Protein AF-A0A399ZN39-F1 (afdb_monomer)

Sequence (66 aa):
MMTALAVALFIVGLINLFLKDLIWQLTFSGSVIEGLPAERNEQWDLWMNISGVAALLLGLFFWFYM

Foldseek 3Di:
DLLVQLVVLLVLLCCLLPVVVVVLCVVCVDDPPPPDPSPDDPVSNVVSNVSSVVSNVVSVVSVVVD

pLDDT: mean 78.77, std 13.08, range [47.31, 93.19]

Structure (mmCIF, N/CA/C/O backbone):
data_AF-A0A399ZN39-F1
#
_entry.id   AF-A0A399ZN39-F1
#
loop_
_atom_site.group_PDB
_atom_site.id
_atom_site.type_symbol
_atom_site.label_atom_id
_atom_site.label_alt_id
_atom_site.label_comp_id
_atom_site.label_asym_id
_atom_site.label_entity_id
_atom_site.label_seq_id
_atom_site.pdbx_PDB_ins_code
_atom_site.Cartn_x
_atom_site.Cartn_y
_atom_site.Cartn_z
_atom_site.occupancy
_atom_site.B_iso_or_equiv
_atom_site.auth_seq_id
_atom_site.auth_comp_id
_atom_site.auth_asym_id
_atom_site.auth_atom_id
_atom_site.pdbx_PDB_model_num
ATOM 1 N N . MET A 1 1 ? 19.141 6.804 -9.014 1.00 71.56 1 MET A N 1
ATOM 2 C CA . MET A 1 1 ? 18.164 7.655 -8.287 1.00 71.56 1 MET A CA 1
ATOM 3 C C . MET A 1 1 ? 16.736 7.173 -8.491 1.00 71.56 1 MET A C 1
ATOM 5 O O . MET A 1 1 ? 16.093 6.862 -7.500 1.00 71.56 1 MET A O 1
ATOM 9 N N . MET A 1 2 ? 16.265 7.029 -9.735 1.00 75.94 2 MET A N 1
ATOM 10 C CA . MET A 1 2 ? 14.922 6.507 -10.043 1.00 75.94 2 MET A CA 1
ATOM 11 C C . MET A 1 2 ? 14.672 5.105 -9.444 1.00 75.94 2 MET A C 1
ATOM 13 O O . MET A 1 2 ? 13.578 4.829 -8.965 1.00 75.94 2 MET A O 1
ATOM 17 N N . THR A 1 3 ? 15.706 4.254 -9.358 1.00 82.94 3 THR A N 1
ATOM 18 C CA . THR A 1 3 ? 15.625 2.871 -8.826 1.00 82.94 3 THR A CA 1
ATOM 19 C C . THR A 1 3 ? 15.262 2.845 -7.353 1.00 82.94 3 THR A C 1
ATOM 21 O O . THR A 1 3 ? 14.395 2.085 -6.936 1.00 82.94 3 THR A O 1
ATOM 24 N N . ALA A 1 4 ? 15.873 3.737 -6.574 1.00 85.25 4 ALA A N 1
ATOM 25 C CA . ALA A 1 4 ? 15.558 3.895 -5.161 1.00 85.25 4 ALA A CA 1
ATOM 26 C C . ALA A 1 4 ? 14.124 4.412 -4.958 1.00 85.25 4 ALA A C 1
ATOM 28 O O . ALA A 1 4 ? 13.447 3.974 -4.033 1.00 85.25 4 ALA A O 1
ATOM 29 N N . LEU A 1 5 ? 13.643 5.290 -5.847 1.00 86.88 5 LEU A N 1
ATOM 30 C CA . LEU A 1 5 ? 12.274 5.807 -5.808 1.00 86.88 5 LEU A CA 1
ATOM 31 C C . LEU A 1 5 ? 11.242 4.699 -6.079 1.00 86.88 5 LEU A C 1
ATOM 33 O O . LEU A 1 5 ? 10.279 4.567 -5.329 1.00 86.88 5 LEU A O 1
ATOM 37 N N . ALA A 1 6 ? 11.469 3.868 -7.102 1.00 85.25 6 ALA A N 1
ATOM 38 C CA . ALA A 1 6 ? 10.594 2.740 -7.426 1.00 85.25 6 ALA A CA 1
ATOM 39 C C . ALA A 1 6 ? 10.521 1.727 -6.271 1.00 85.25 6 ALA A C 1
ATOM 41 O O . ALA A 1 6 ? 9.434 1.312 -5.874 1.00 85.25 6 ALA A O 1
ATOM 42 N N . VAL A 1 7 ? 11.667 1.390 -5.668 1.00 89.75 7 VAL A N 1
ATOM 43 C CA . VAL A 1 7 ? 11.726 0.496 -4.501 1.00 89.75 7 VAL A CA 1
ATOM 44 C C . VAL A 1 7 ? 11.003 1.100 -3.293 1.00 89.75 7 VAL A C 1
ATOM 46 O O . VAL A 1 7 ? 10.244 0.396 -2.629 1.00 89.75 7 VAL A O 1
ATOM 49 N N . ALA A 1 8 ? 11.173 2.397 -3.023 1.00 90.00 8 ALA A N 1
ATOM 50 C CA . ALA A 1 8 ? 10.461 3.071 -1.938 1.00 90.00 8 ALA A CA 1
ATOM 51 C C . ALA A 1 8 ? 8.936 3.036 -2.143 1.00 90.00 8 ALA A C 1
ATOM 53 O O . ALA A 1 8 ? 8.199 2.733 -1.206 1.00 90.00 8 ALA A O 1
ATOM 54 N N . LEU A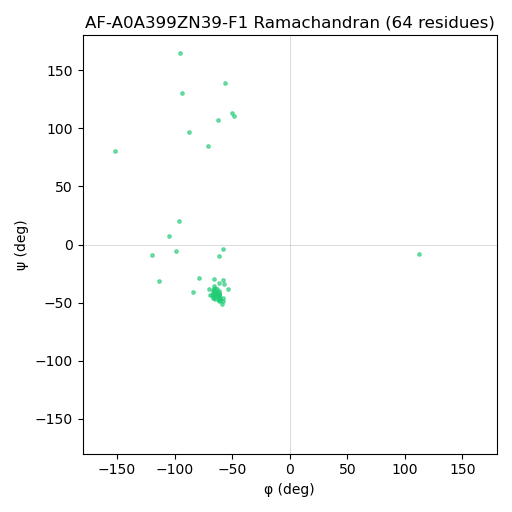 1 9 ? 8.463 3.272 -3.371 1.00 90.38 9 LEU A N 1
ATOM 55 C CA . LEU A 1 9 ? 7.043 3.182 -3.720 1.00 90.38 9 LEU A CA 1
ATOM 56 C C . LEU A 1 9 ? 6.493 1.763 -3.549 1.00 90.38 9 LEU A C 1
ATOM 58 O O . LEU A 1 9 ? 5.386 1.599 -3.036 1.00 90.38 9 LEU A O 1
ATOM 62 N N . PHE A 1 10 ? 7.275 0.737 -3.896 1.00 89.88 10 PHE A N 1
ATOM 63 C CA . PHE A 1 10 ? 6.890 -0.648 -3.634 1.00 89.88 10 PHE A CA 1
ATOM 64 C C . PHE A 1 10 ? 6.745 -0.945 -2.148 1.00 89.88 10 PHE A C 1
ATOM 66 O O . PHE A 1 10 ? 5.746 -1.531 -1.737 1.00 89.88 10 PHE A O 1
ATOM 73 N N . ILE A 1 11 ? 7.703 -0.503 -1.336 1.00 90.88 11 ILE A N 1
ATOM 74 C CA . ILE A 1 11 ? 7.662 -0.696 0.116 1.00 90.88 11 ILE A CA 1
ATOM 75 C C . ILE A 1 11 ? 6.430 -0.005 0.712 1.00 90.88 11 ILE A C 1
ATOM 77 O O . ILE A 1 11 ? 5.684 -0.637 1.455 1.00 90.88 11 ILE A O 1
ATOM 81 N N . VAL A 1 12 ? 6.167 1.253 0.346 1.00 89.56 12 VAL A N 1
ATOM 82 C CA .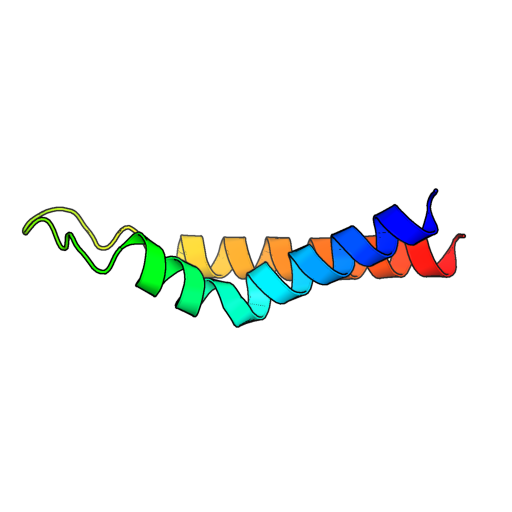 VAL A 1 12 ? 4.984 1.996 0.816 1.00 89.56 12 VAL A CA 1
ATOM 83 C C . VAL A 1 12 ? 3.686 1.312 0.379 1.00 89.56 12 VAL A C 1
ATOM 85 O O . VAL A 1 12 ? 2.770 1.159 1.186 1.00 89.56 12 VAL A O 1
ATOM 88 N N . GLY A 1 13 ? 3.617 0.842 -0.869 1.00 87.88 13 GLY A N 1
ATOM 89 C CA . GLY A 1 13 ? 2.455 0.125 -1.388 1.00 87.88 13 GLY A CA 1
ATOM 90 C C . GLY A 1 13 ? 2.162 -1.168 -0.624 1.00 87.88 13 GLY A C 1
ATOM 91 O O . GLY A 1 13 ? 1.023 -1.412 -0.226 1.00 87.88 13 GLY A O 1
ATOM 92 N N . LEU A 1 14 ? 3.197 -1.966 -0.351 1.00 88.25 14 LEU A N 1
ATOM 93 C CA . LEU A 1 14 ? 3.077 -3.199 0.430 1.00 88.25 14 LEU A CA 1
ATOM 94 C C . LEU A 1 14 ? 2.702 -2.925 1.892 1.00 88.25 14 LEU A C 1
ATOM 96 O O . LEU A 1 14 ? 1.870 -3.641 2.450 1.00 88.25 14 LEU A O 1
ATOM 100 N N . ILE A 1 15 ? 3.263 -1.878 2.504 1.00 88.00 15 ILE A N 1
ATOM 101 C CA . ILE A 1 15 ? 2.913 -1.474 3.871 1.00 88.00 15 ILE A CA 1
ATOM 102 C C . ILE A 1 15 ? 1.429 -1.110 3.959 1.00 88.00 15 ILE A C 1
ATOM 104 O O . ILE A 1 15 ? 0.727 -1.624 4.830 1.00 88.00 15 ILE A O 1
ATOM 108 N N . ASN A 1 16 ? 0.932 -0.290 3.033 1.00 86.19 16 ASN A N 1
ATOM 109 C CA . ASN A 1 16 ? -0.466 0.136 3.037 1.00 86.19 16 ASN A CA 1
ATOM 110 C C . ASN A 1 16 ? -1.447 -1.013 2.777 1.00 86.19 16 ASN A C 1
ATOM 112 O O . ASN A 1 16 ? -2.563 -0.964 3.281 1.00 86.19 16 ASN A O 1
ATOM 116 N N . LEU A 1 17 ? -1.055 -2.048 2.030 1.00 85.81 17 LEU A N 1
ATOM 117 C CA . LEU A 1 17 ? -1.933 -3.187 1.739 1.00 85.81 17 LEU A CA 1
ATOM 118 C C . LEU A 1 17 ? -1.932 -4.252 2.835 1.00 85.81 17 LEU A C 1
ATOM 120 O O . LEU A 1 17 ? -2.990 -4.789 3.154 1.00 85.81 17 LEU A O 1
ATOM 124 N N . PHE A 1 18 ? -0.765 -4.560 3.404 1.00 84.69 18 PHE A N 1
ATOM 125 C CA . PHE A 1 18 ? -0.598 -5.723 4.281 1.00 84.69 18 PHE A CA 1
ATOM 126 C C . PHE A 1 18 ? -0.282 -5.364 5.734 1.00 84.69 18 PHE A C 1
ATOM 128 O O . PHE A 1 18 ? -0.672 -6.096 6.638 1.00 84.69 18 PHE A O 1
ATOM 135 N N . LEU A 1 19 ? 0.421 -4.254 5.982 1.00 82.56 19 LEU A N 1
ATOM 136 C CA . LEU A 1 19 ? 0.818 -3.848 7.335 1.00 82.56 19 LEU A CA 1
ATOM 137 C C . LEU A 1 19 ? -0.106 -2.793 7.951 1.00 82.56 19 LEU A C 1
ATOM 139 O O . LEU A 1 19 ? 0.051 -2.496 9.133 1.00 82.56 19 LEU A O 1
ATOM 143 N N . LYS A 1 20 ? -1.088 -2.261 7.213 1.00 76.62 20 LYS A N 1
ATOM 144 C CA . LYS A 1 20 ? -2.051 -1.274 7.736 1.00 76.62 20 LYS A CA 1
ATOM 145 C C . LYS A 1 20 ? -2.764 -1.746 9.008 1.00 76.62 20 LYS A C 1
ATOM 147 O O . LYS A 1 20 ? -2.937 -0.957 9.931 1.00 76.62 20 LYS A O 1
ATOM 152 N N . ASP A 1 21 ? -3.103 -3.034 9.08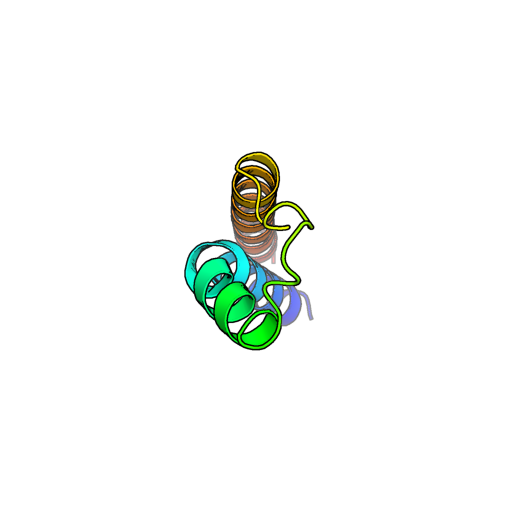3 1.00 74.31 21 ASP A N 1
ATOM 153 C CA . ASP A 1 21 ? -3.791 -3.638 10.226 1.00 74.31 21 ASP A CA 1
ATOM 154 C C . ASP A 1 21 ? -2.886 -3.700 11.455 1.00 74.31 21 ASP A C 1
ATOM 156 O O . ASP A 1 21 ? -3.301 -3.349 12.558 1.00 74.31 21 ASP A O 1
ATOM 160 N N . LEU A 1 22 ? -1.631 -4.101 11.246 1.00 73.88 22 LEU A N 1
ATOM 161 C CA . LEU A 1 22 ? -0.622 -4.182 12.295 1.00 73.88 22 LEU A CA 1
ATOM 162 C C . LEU A 1 22 ? -0.242 -2.787 12.803 1.00 73.88 22 LEU A C 1
ATOM 164 O O . LEU A 1 22 ? -0.157 -2.584 14.008 1.00 73.88 22 LEU A O 1
ATOM 168 N N . ILE A 1 23 ? -0.052 -1.819 11.901 1.00 74.94 23 ILE A N 1
ATOM 169 C CA . ILE A 1 23 ? 0.230 -0.422 12.258 1.00 74.94 23 ILE A CA 1
ATOM 170 C C . ILE A 1 23 ? -0.928 0.140 13.075 1.00 74.94 23 ILE A C 1
ATOM 172 O O . ILE A 1 23 ? -0.699 0.699 14.141 1.00 74.94 23 ILE A O 1
ATOM 176 N N . TRP A 1 24 ? -2.167 -0.079 12.631 1.00 73.00 24 TRP A N 1
ATOM 177 C CA . TRP A 1 24 ? -3.345 0.359 13.367 1.00 73.00 24 TRP A CA 1
ATOM 178 C C . TRP A 1 24 ? -3.395 -0.235 14.777 1.00 73.00 24 TRP A C 1
ATOM 180 O O . TRP A 1 24 ? -3.569 0.486 15.757 1.00 73.00 24 TRP A O 1
ATOM 190 N N . GLN A 1 25 ? -3.192 -1.548 14.899 1.00 72.31 25 GLN A N 1
ATOM 191 C CA . GLN A 1 25 ? -3.178 -2.219 16.196 1.00 72.31 25 GLN A CA 1
ATOM 192 C C . GLN A 1 25 ? -2.060 -1.698 17.101 1.00 72.31 25 GLN A C 1
ATOM 194 O O . GLN A 1 25 ? -2.311 -1.442 18.272 1.00 72.31 25 GLN A O 1
ATOM 199 N N . LEU A 1 26 ? -0.850 -1.491 16.579 1.00 71.56 26 LEU A N 1
ATOM 200 C CA . LEU A 1 26 ? 0.275 -0.965 17.355 1.00 71.56 26 LEU A CA 1
ATOM 201 C C . LEU A 1 26 ? 0.029 0.478 17.815 1.00 71.56 26 LEU A C 1
ATOM 203 O O . LEU A 1 26 ? 0.278 0.789 18.978 1.00 71.56 26 LEU A O 1
ATOM 207 N N . THR A 1 27 ? -0.493 1.340 16.937 1.00 71.00 27 THR A N 1
ATOM 208 C CA . THR A 1 27 ? -0.748 2.759 17.229 1.00 71.00 27 THR A CA 1
ATOM 209 C C . THR A 1 27 ? -1.902 2.956 18.211 1.00 71.00 27 THR A C 1
ATOM 211 O O . THR A 1 27 ? -1.807 3.809 19.089 1.00 71.00 27 THR A O 1
ATOM 214 N N . PHE A 1 28 ? -2.964 2.154 18.109 1.00 65.12 28 PHE A N 1
ATOM 215 C CA . PHE A 1 28 ? -4.178 2.321 18.916 1.00 65.12 28 PHE A CA 1
ATOM 216 C C . PHE A 1 28 ? -4.330 1.304 20.057 1.00 65.12 28 PHE A C 1
ATOM 218 O O . PHE A 1 28 ? -5.348 1.320 20.748 1.00 65.12 28 PHE A O 1
ATOM 225 N N . SER A 1 29 ? -3.316 0.467 20.324 1.00 59.06 29 SER A N 1
ATOM 226 C CA . SER A 1 29 ? -3.327 -0.556 21.394 1.00 59.06 29 SER A CA 1
ATOM 227 C C . SER A 1 29 ? -3.555 -0.034 22.825 1.00 59.06 29 SER A C 1
ATOM 229 O O . SER A 1 29 ? -3.672 -0.842 23.743 1.00 59.06 29 SER A O 1
ATOM 231 N N . GLY A 1 30 ? -3.642 1.284 23.042 1.00 55.91 30 GLY A N 1
ATOM 232 C CA . GLY A 1 30 ? -3.768 1.890 24.371 1.00 55.91 30 GLY A CA 1
ATOM 233 C C . GLY A 1 30 ? -5.017 2.734 24.637 1.00 55.91 30 GLY A C 1
ATOM 234 O O . GLY A 1 30 ? -5.221 3.119 25.784 1.00 55.91 30 GLY A O 1
ATOM 235 N N . SER A 1 31 ? -5.859 3.051 23.648 1.00 52.56 31 SER A N 1
ATOM 236 C CA . SER A 1 31 ? -6.997 3.945 23.902 1.00 52.56 31 SER A CA 1
ATOM 237 C C . SER A 1 31 ? -8.178 3.687 22.973 1.00 52.56 31 SER A C 1
ATOM 239 O O . SER A 1 31 ? -8.450 4.442 22.040 1.00 52.56 31 SER A O 1
ATOM 241 N N . VAL A 1 32 ? -8.966 2.665 23.296 1.00 53.50 32 VAL A N 1
ATOM 242 C CA . VAL A 1 32 ? -10.407 2.794 23.072 1.00 53.50 32 VAL A CA 1
ATOM 243 C C . VAL A 1 32 ? -10.882 3.802 24.119 1.00 53.50 32 VAL A C 1
ATOM 245 O O . VAL A 1 32 ? -11.235 3.429 25.232 1.00 53.50 32 VAL A O 1
ATOM 248 N N . ILE A 1 33 ? -10.780 5.099 23.818 1.00 52.94 33 ILE A N 1
ATOM 249 C CA . ILE A 1 33 ? -11.506 6.110 24.589 1.00 52.94 33 ILE A CA 1
ATOM 250 C C . ILE A 1 33 ? -12.981 5.772 24.368 1.00 52.94 33 ILE A C 1
ATOM 252 O O . ILE A 1 33 ? -13.486 5.925 23.255 1.00 52.94 33 ILE A O 1
ATOM 256 N N . GLU A 1 34 ? -13.642 5.229 25.392 1.00 47.31 34 GLU A N 1
ATOM 257 C CA . GLU A 1 34 ? -15.072 4.926 25.357 1.00 47.31 34 GLU A CA 1
ATOM 258 C C . GLU A 1 34 ? -15.838 6.166 24.870 1.00 47.31 34 GLU A C 1
ATOM 260 O O . GLU A 1 34 ? -15.848 7.204 25.530 1.00 47.31 34 GLU A O 1
ATOM 265 N N . GLY A 1 35 ? -16.443 6.073 23.682 1.00 53.34 35 GLY A N 1
ATOM 266 C CA . GLY A 1 35 ? -17.263 7.141 23.100 1.00 53.34 35 GLY A CA 1
ATOM 267 C C . GLY A 1 35 ? -16.707 7.828 21.848 1.00 53.34 35 GLY A C 1
ATOM 268 O O . GLY A 1 35 ? -17.457 8.574 21.222 1.00 53.34 35 GLY A O 1
ATOM 269 N N . LEU A 1 36 ? -15.464 7.565 21.425 1.00 49.00 36 LEU A N 1
ATOM 270 C CA . LEU A 1 36 ? -14.986 7.973 20.096 1.00 49.00 36 LEU A CA 1
ATOM 271 C C . LEU A 1 36 ? -15.185 6.816 19.100 1.00 49.00 36 LEU A C 1
ATOM 273 O O . LEU A 1 36 ? -14.830 5.678 19.421 1.00 49.00 36 LEU A O 1
ATOM 277 N N . PRO A 1 37 ? -15.794 7.055 17.919 1.00 51.12 37 PRO A N 1
ATOM 278 C CA . PRO A 1 37 ? -15.977 6.009 16.919 1.00 51.12 37 PRO A CA 1
ATOM 279 C C . PRO A 1 37 ? -14.610 5.416 16.585 1.00 51.12 37 PRO A C 1
ATOM 281 O O . PRO A 1 37 ? -13.643 6.167 16.480 1.00 51.12 37 PRO A O 1
ATOM 284 N N . ALA A 1 38 ? -14.523 4.090 16.438 1.00 59.09 38 ALA A N 1
ATOM 285 C CA . ALA A 1 38 ? -13.289 3.437 16.018 1.00 59.09 38 ALA A CA 1
ATOM 286 C C . ALA A 1 38 ? -12.755 4.177 14.781 1.00 59.09 38 ALA A C 1
ATOM 288 O O . ALA A 1 38 ? -13.390 4.152 13.729 1.00 59.09 38 ALA A O 1
ATOM 289 N N . GLU A 1 39 ? -11.635 4.894 14.922 1.00 62.62 39 GLU A N 1
ATOM 290 C CA . GLU A 1 39 ? -11.127 5.819 13.893 1.00 62.62 39 GLU A CA 1
ATOM 291 C C . GLU A 1 39 ? -10.790 5.101 12.567 1.00 62.62 39 GLU A C 1
ATOM 293 O O . GLU A 1 39 ? -10.602 5.730 11.527 1.00 62.62 39 GLU A O 1
ATOM 298 N N . ARG A 1 40 ? -10.800 3.765 12.583 1.00 66.75 40 ARG A N 1
ATOM 299 C CA . ARG A 1 40 ? -10.818 2.897 11.416 1.00 66.75 40 ARG A CA 1
ATOM 300 C C . ARG A 1 40 ? -12.257 2.647 10.974 1.00 66.75 40 ARG A C 1
ATOM 302 O O . ARG A 1 40 ? -12.933 1.746 11.469 1.00 66.75 40 ARG A O 1
ATOM 309 N N . ASN A 1 41 ? -12.702 3.428 9.999 1.00 75.31 41 ASN A N 1
ATOM 310 C CA . ASN A 1 41 ? -13.936 3.171 9.268 1.00 75.31 41 ASN A CA 1
ATOM 311 C C . ASN A 1 41 ? -13.651 2.411 7.957 1.00 75.31 41 ASN A C 1
ATOM 313 O O . ASN A 1 41 ? -12.521 2.347 7.473 1.00 75.31 41 ASN A O 1
ATOM 317 N N . GLU A 1 42 ? -14.699 1.848 7.355 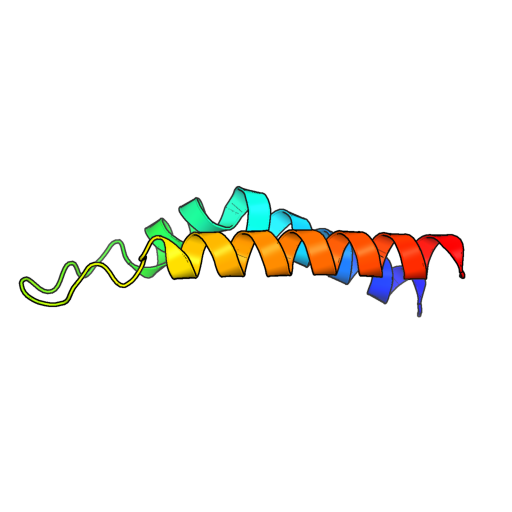1.00 79.31 42 GLU A N 1
ATOM 318 C CA . GLU A 1 42 ? -14.602 1.120 6.080 1.00 79.31 42 GLU A CA 1
ATOM 319 C C . GLU A 1 42 ? -14.028 1.999 4.950 1.00 79.31 42 GLU A C 1
ATOM 321 O O . GLU A 1 42 ? -13.303 1.525 4.076 1.00 79.31 42 GLU A O 1
ATOM 326 N N . GLN A 1 43 ? -14.274 3.313 5.010 1.00 80.06 43 GLN A N 1
ATOM 327 C CA . GLN A 1 43 ? -13.709 4.283 4.071 1.00 80.06 43 GLN A CA 1
ATOM 328 C C . GLN A 1 43 ? -12.186 4.423 4.207 1.00 80.06 43 GLN A C 1
ATOM 330 O O . GLN A 1 43 ? -11.500 4.500 3.192 1.00 80.06 43 GLN A O 1
ATOM 335 N N . TRP A 1 44 ? -11.641 4.437 5.423 1.00 82.62 44 TRP A N 1
ATOM 336 C CA . TRP A 1 44 ? -10.202 4.500 5.683 1.00 82.62 44 TRP A CA 1
ATOM 337 C C . TRP A 1 44 ? -9.511 3.259 5.128 1.00 82.62 44 TRP A C 1
ATOM 339 O O . TRP A 1 44 ? -8.506 3.372 4.429 1.00 82.62 44 TRP A O 1
ATOM 349 N N . ASP A 1 45 ? -10.103 2.082 5.343 1.00 82.81 45 ASP A N 1
ATOM 350 C CA . ASP A 1 45 ? -9.595 0.827 4.790 1.00 82.81 45 ASP A CA 1
ATOM 351 C C . ASP A 1 45 ? -9.580 0.824 3.257 1.00 82.81 45 ASP A C 1
ATOM 353 O O . ASP A 1 45 ? -8.616 0.356 2.639 1.00 82.81 45 ASP A O 1
ATOM 357 N N . LEU A 1 46 ? -10.625 1.382 2.645 1.00 85.81 46 LEU A N 1
ATOM 358 C CA . LEU A 1 46 ? -10.740 1.534 1.200 1.00 85.81 46 LEU A CA 1
ATOM 359 C C . LEU A 1 46 ? -9.692 2.515 0.649 1.00 85.81 46 LEU A C 1
ATOM 361 O O . LEU A 1 46 ? -9.000 2.188 -0.315 1.00 85.81 46 LEU A O 1
ATOM 365 N N . TRP A 1 47 ? -9.499 3.672 1.285 1.00 84.94 47 TRP A N 1
ATOM 366 C CA . TRP A 1 47 ? -8.480 4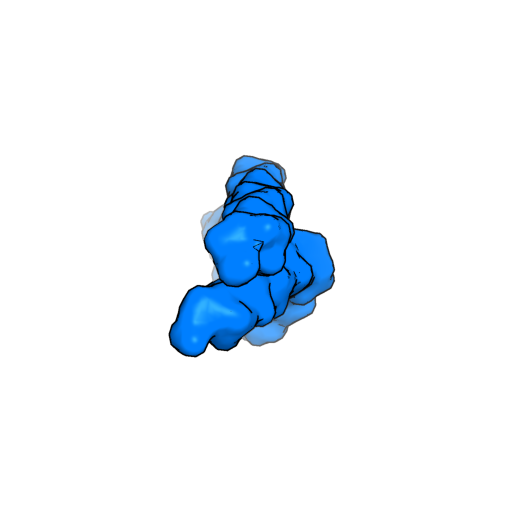.652 0.887 1.00 84.94 47 TRP A CA 1
ATOM 367 C C . TRP A 1 47 ? -7.046 4.139 1.077 1.00 84.94 47 TRP A C 1
ATOM 369 O O . TRP A 1 47 ? -6.194 4.371 0.213 1.00 84.94 47 TRP A O 1
ATOM 379 N N . MET A 1 48 ? -6.767 3.397 2.152 1.00 85.88 48 MET A N 1
ATOM 380 C CA . MET A 1 48 ? -5.458 2.767 2.367 1.00 85.88 48 MET A CA 1
ATOM 381 C C . MET A 1 48 ? -5.168 1.709 1.301 1.00 85.88 48 MET A C 1
ATOM 383 O O . MET A 1 48 ? -4.071 1.686 0.745 1.00 85.88 48 MET A O 1
ATOM 387 N N . ASN A 1 49 ? -6.168 0.912 0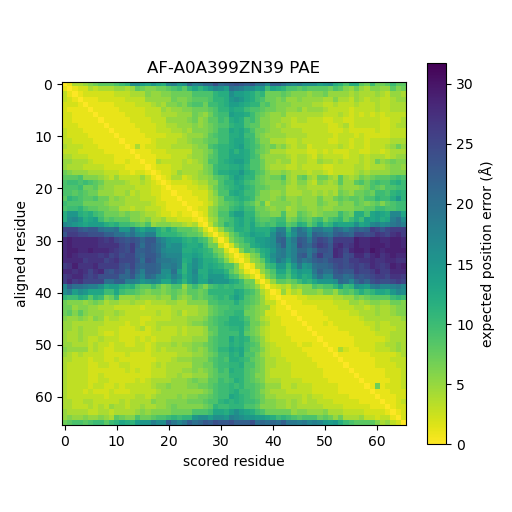.916 1.00 89.19 49 ASN A N 1
ATOM 388 C CA . ASN A 1 49 ? -6.018 -0.044 -0.179 1.00 89.19 49 ASN A CA 1
ATOM 389 C C . ASN A 1 49 ? -5.780 0.651 -1.526 1.00 89.19 49 ASN A C 1
ATOM 391 O O . ASN A 1 49 ? -4.859 0.279 -2.252 1.00 89.19 49 ASN A O 1
ATOM 395 N N . ILE A 1 50 ? -6.567 1.683 -1.853 1.00 91.94 50 ILE A N 1
ATOM 396 C CA . ILE A 1 50 ? -6.413 2.443 -3.104 1.00 91.94 50 ILE A CA 1
ATOM 397 C C . ILE A 1 50 ? -5.030 3.094 -3.177 1.00 91.94 50 ILE A C 1
ATOM 399 O O . ILE A 1 50 ? -4.356 2.978 -4.200 1.00 91.94 50 ILE A O 1
ATOM 403 N N . SER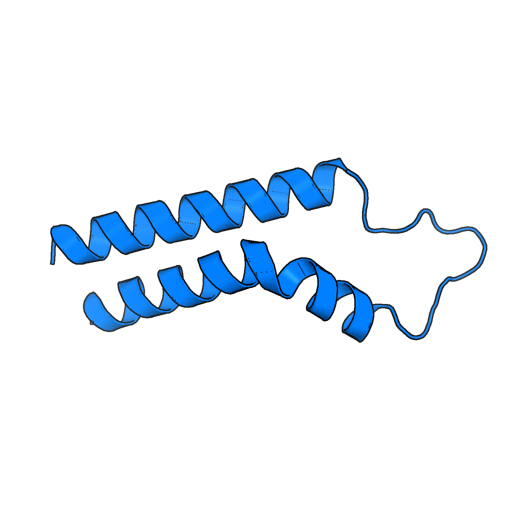 A 1 51 ? -4.581 3.745 -2.100 1.00 90.50 51 SER A N 1
ATOM 404 C CA . SER A 1 51 ? -3.261 4.385 -2.068 1.00 90.50 51 SER A CA 1
ATOM 405 C C . SER A 1 51 ? -2.125 3.364 -2.166 1.00 90.50 51 SER A C 1
ATOM 407 O O . SER A 1 51 ? -1.147 3.609 -2.871 1.00 90.50 51 SER A O 1
ATOM 409 N N . GLY A 1 52 ? -2.275 2.194 -1.535 1.00 89.31 52 GLY A N 1
ATOM 410 C CA . GLY A 1 52 ? -1.332 1.088 -1.651 1.00 89.31 52 GLY A CA 1
ATOM 411 C C . GLY A 1 52 ? -1.211 0.567 -3.085 1.00 89.31 52 GLY A C 1
ATOM 412 O O . GLY A 1 52 ? -0.105 0.478 -3.619 1.00 89.31 52 GLY A O 1
ATOM 413 N N . VAL A 1 53 ? -2.339 0.306 -3.754 1.00 92.38 53 VAL A N 1
ATOM 414 C CA . VAL A 1 53 ? -2.360 -0.120 -5.166 1.00 92.38 53 VAL A CA 1
ATOM 415 C C . VAL A 1 53 ? -1.774 0.957 -6.083 1.00 92.38 53 VAL A C 1
ATOM 417 O O . VAL A 1 53 ? -0.956 0.643 -6.946 1.00 92.38 53 VAL A O 1
ATOM 420 N N . ALA A 1 54 ? -2.138 2.227 -5.889 1.00 93.19 54 ALA A N 1
ATOM 421 C CA . ALA A 1 54 ? -1.611 3.332 -6.687 1.00 93.19 54 ALA A CA 1
ATOM 422 C C . ALA A 1 54 ? -0.086 3.468 -6.544 1.00 93.19 54 ALA A C 1
ATOM 424 O O . ALA A 1 54 ? 0.610 3.641 -7.545 1.00 93.19 54 ALA A O 1
ATOM 425 N N . ALA A 1 55 ? 0.447 3.327 -5.326 1.00 91.75 55 ALA A N 1
ATOM 426 C CA . ALA A 1 55 ? 1.886 3.341 -5.077 1.00 91.75 55 ALA A CA 1
ATOM 427 C C . ALA A 1 55 ? 2.605 2.175 -5.777 1.00 91.75 55 ALA A C 1
ATOM 429 O O . ALA A 1 55 ? 3.653 2.392 -6.385 1.00 91.75 55 ALA A O 1
ATOM 430 N N . LE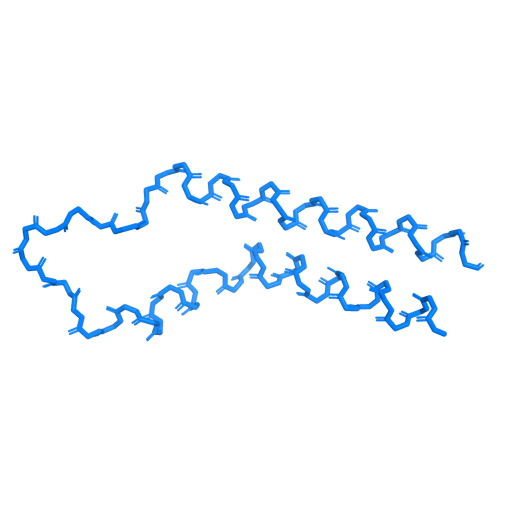U A 1 56 ? 2.028 0.966 -5.775 1.00 91.88 56 LEU A N 1
ATOM 431 C CA . LEU A 1 56 ? 2.584 -0.179 -6.508 1.00 91.88 56 LEU A CA 1
ATOM 432 C C . LEU A 1 56 ? 2.584 0.045 -8.026 1.00 91.88 56 LEU A C 1
ATOM 434 O O . LEU A 1 56 ? 3.581 -0.249 -8.685 1.00 91.88 56 LEU A O 1
ATOM 438 N N . LEU A 1 57 ? 1.494 0.578 -8.587 1.00 92.50 57 LEU A N 1
ATOM 439 C CA . LEU A 1 57 ? 1.396 0.863 -10.023 1.00 92.50 57 LEU A CA 1
ATOM 440 C C . LEU A 1 57 ? 2.398 1.937 -10.457 1.00 92.50 57 LEU A C 1
ATOM 442 O O . LEU A 1 57 ? 3.064 1.775 -11.478 1.00 92.50 57 LEU A O 1
ATOM 446 N N . LEU A 1 58 ? 2.551 3.000 -9.664 1.00 91.31 58 LEU A N 1
ATOM 447 C CA . LEU A 1 58 ? 3.563 4.027 -9.906 1.00 91.31 58 LEU A CA 1
ATOM 448 C C . LEU A 1 58 ? 4.979 3.458 -9.762 1.00 91.31 58 LEU A C 1
ATOM 450 O O . LEU A 1 58 ? 5.824 3.733 -10.607 1.00 91.31 58 LEU A O 1
ATOM 454 N N . GLY A 1 59 ? 5.235 2.623 -8.752 1.00 87.81 59 GLY A N 1
ATOM 455 C CA . GLY A 1 59 ? 6.512 1.924 -8.587 1.00 87.81 59 GLY A CA 1
ATOM 456 C C . GLY A 1 59 ? 6.865 1.052 -9.796 1.00 87.81 59 GLY A C 1
ATOM 457 O O . GLY A 1 59 ? 7.977 1.147 -10.311 1.00 87.81 59 GLY A O 1
ATOM 458 N N . LEU A 1 60 ? 5.902 0.272 -10.306 1.00 90.69 60 LEU A N 1
ATOM 459 C CA . LEU A 1 60 ? 6.041 -0.527 -11.533 1.00 90.69 60 LEU A CA 1
ATOM 460 C C . LEU A 1 60 ? 6.317 0.349 -12.752 1.00 90.69 60 LEU A C 1
ATOM 462 O O . LEU A 1 60 ? 7.216 0.044 -13.530 1.00 90.69 60 LEU A O 1
ATOM 466 N N . PHE A 1 61 ? 5.578 1.445 -12.908 1.00 91.06 61 PHE A N 1
ATOM 467 C CA . PHE A 1 61 ? 5.801 2.390 -13.995 1.00 91.06 61 PHE A CA 1
ATOM 468 C C . PHE A 1 61 ? 7.228 2.952 -13.952 1.00 91.06 61 PHE A C 1
ATOM 470 O O . PHE A 1 61 ? 7.964 2.844 -14.928 1.00 91.06 61 PHE A O 1
ATOM 477 N N . PHE A 1 62 ? 7.668 3.465 -12.801 1.00 88.12 62 PHE A N 1
ATOM 478 C CA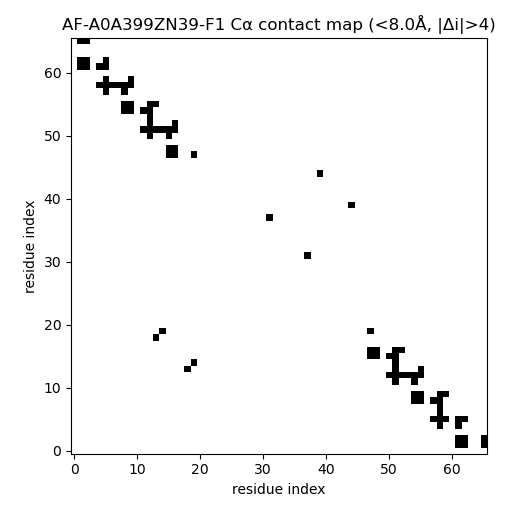 . PHE A 1 62 ? 9.035 3.959 -12.647 1.00 88.12 62 PHE A CA 1
ATOM 479 C C . PHE A 1 62 ? 10.087 2.871 -12.871 1.00 88.12 62 PHE A C 1
ATOM 481 O O . PHE A 1 62 ? 11.153 3.191 -13.379 1.00 88.12 62 PHE A O 1
ATOM 488 N N . TRP A 1 63 ? 9.805 1.612 -12.523 1.00 86.81 63 TRP A N 1
ATOM 489 C CA . TRP A 1 63 ? 10.705 0.481 -12.760 1.00 86.81 63 TRP A CA 1
ATOM 490 C C . TRP A 1 63 ? 10.886 0.160 -14.249 1.00 86.81 63 TRP A C 1
ATOM 492 O O . TRP A 1 63 ? 12.008 -0.077 -14.684 1.00 86.81 63 TRP A O 1
ATOM 502 N N . PHE A 1 64 ? 9.803 0.161 -15.034 1.00 85.75 64 PHE A N 1
ATOM 503 C CA . PHE A 1 64 ? 9.855 -0.162 -16.466 1.00 85.75 64 PHE A CA 1
ATOM 504 C C . PHE A 1 64 ? 10.364 0.982 -17.349 1.00 85.75 64 PHE A C 1
ATOM 506 O O . PHE A 1 64 ? 10.934 0.716 -18.403 1.00 85.75 64 PHE A O 1
ATOM 513 N N . TYR A 1 65 ? 10.158 2.235 -16.941 1.00 80.94 65 TYR A N 1
ATOM 514 C CA . TYR A 1 65 ? 10.586 3.428 -17.685 1.00 80.94 65 TYR A CA 1
ATOM 515 C C . TYR A 1 65 ? 11.935 3.992 -17.206 1.00 80.94 65 TYR A C 1
ATOM 517 O O . TYR A 1 65 ? 12.229 5.170 -17.424 1.00 80.94 65 TYR A O 1
ATOM 525 N N . MET A 1 66 ? 12.729 3.168 -16.518 1.00 69.25 66 MET A N 1
ATOM 526 C CA . MET A 1 66 ? 14.043 3.532 -15.990 1.00 69.25 66 MET A CA 1
ATOM 527 C C . MET A 1 66 ? 15.185 3.298 -16.968 1.00 69.25 66 MET A C 1
ATOM 529 O O . MET A 1 66 ? 15.102 2.330 -17.753 1.00 69.25 66 MET A O 1
#

Radius of gyration: 15.09 Å; Cα contacts (8 Å, |Δi|>4): 47; chains: 1; bounding box: 35×14×43 Å

Secondary structure (DSSP, 8-state):
-HHHHHHHHHHHHHIIIIIHHHHHHHHHTT---TTS--S--HHHHHHHHHHHHHHHHHHHHHHHT-

Nearest PDB structures (foldseek):
  6h2f-assembly1_I  TM=6.657E-01  e=5.388E+00  Aeromonas hydrophila subsp. hydrophila AL09-71
  7a0g-assembly1_JJJ  TM=3.993E-01  e=3.187E+00  Serratia marcescens
  6yvd-assembly1_D  TM=4.139E-01  e=8.106E+00  Saccharomyces cerevisiae S288C

Mean predicted aligned error: 7.76 Å

Solvent-accessible surface area (backbone atoms only — not comparable to full-atom values): 3678 Å² total; per-residue (Å²): 112,65,66,61,51,18,51,50,26,37,54,52,11,48,39,36,63,70,39,44,64,59,53,49,48,67,74,50,71,83,61,85,54,89,88,59,76,69,88,76,42,74,65,53,57,50,50,35,39,51,52,10,52,51,28,36,53,52,14,51,49,44,59,73,77,102